Protein AF-A0A3C2AHU3-F1 (afdb_monomer)

Structure (mmCIF, N/CA/C/O backbone):
data_AF-A0A3C2AHU3-F1
#
_entry.id   AF-A0A3C2AHU3-F1
#
loop_
_atom_site.group_PDB
_atom_site.id
_atom_site.type_symbol
_atom_site.label_atom_id
_atom_site.label_alt_id
_atom_site.label_comp_id
_atom_site.label_asym_id
_atom_site.label_entity_id
_atom_site.label_seq_id
_atom_site.pdbx_PDB_ins_code
_atom_site.Cartn_x
_atom_site.Cartn_y
_atom_site.Cartn_z
_atom_site.occupancy
_atom_site.B_iso_or_equiv
_atom_site.auth_seq_id
_atom_site.auth_comp_id
_atom_site.auth_asym_id
_atom_site.auth_atom_id
_atom_site.pdbx_PDB_model_num
ATOM 1 N N . MET A 1 1 ? -1.341 46.164 -54.183 1.00 44.59 1 MET A N 1
ATOM 2 C CA . MET A 1 1 ? -0.935 44.767 -54.437 1.00 44.59 1 MET A CA 1
ATOM 3 C C . MET A 1 1 ? -0.442 44.203 -53.117 1.00 44.59 1 MET A C 1
ATOM 5 O O . MET A 1 1 ? 0.456 44.767 -52.510 1.00 44.59 1 MET A O 1
ATOM 9 N N . ILE A 1 2 ? -1.185 43.236 -52.596 1.00 44.41 2 ILE A N 1
ATOM 10 C CA . ILE A 1 2 ? -1.104 42.700 -51.235 1.00 44.41 2 ILE A CA 1
ATOM 11 C C . ILE A 1 2 ? 0.021 41.649 -51.176 1.00 44.41 2 ILE A C 1
ATOM 13 O O . ILE A 1 2 ? 0.268 41.003 -52.190 1.00 44.41 2 ILE A O 1
ATOM 17 N N . ARG A 1 3 ? 0.542 41.388 -49.960 1.00 47.00 3 ARG A N 1
ATOM 18 C CA . ARG A 1 3 ? 1.115 40.096 -49.500 1.00 47.00 3 ARG A CA 1
ATOM 19 C C . ARG A 1 3 ? 2.541 39.813 -50.007 1.00 47.00 3 ARG A C 1
ATOM 21 O O . ARG A 1 3 ? 2.764 39.652 -51.191 1.00 47.00 3 ARG A O 1
ATOM 28 N N . ASN A 1 4 ? 3.566 39.742 -49.152 1.00 46.84 4 ASN A N 1
ATOM 29 C CA . ASN A 1 4 ? 3.923 38.482 -48.480 1.00 46.84 4 ASN A CA 1
ATOM 30 C C . ASN A 1 4 ? 5.039 38.670 -47.423 1.00 46.84 4 ASN A C 1
ATOM 32 O O . ASN A 1 4 ? 6.104 38.079 -47.527 1.00 46.84 4 ASN A O 1
ATOM 36 N N . PHE A 1 5 ? 4.806 39.460 -46.371 1.00 46.28 5 PHE A N 1
ATOM 37 C CA . PHE A 1 5 ? 5.724 39.529 -45.210 1.00 46.28 5 PHE A CA 1
ATOM 38 C C . PHE A 1 5 ? 5.159 38.877 -43.937 1.00 46.28 5 PHE A C 1
ATOM 40 O O . PHE A 1 5 ? 5.648 39.094 -42.835 1.00 46.28 5 PHE A O 1
ATOM 47 N N . ARG A 1 6 ? 4.113 38.052 -44.078 1.00 44.91 6 ARG A N 1
ATOM 48 C CA . ARG A 1 6 ? 3.439 37.358 -42.963 1.00 44.91 6 ARG A CA 1
ATOM 49 C C . ARG A 1 6 ? 3.632 35.839 -42.956 1.00 44.91 6 ARG A C 1
ATOM 51 O O . ARG A 1 6 ? 2.918 35.151 -42.239 1.00 44.91 6 ARG A O 1
ATOM 58 N N . PHE A 1 7 ? 4.578 35.312 -43.733 1.00 45.88 7 PHE A N 1
ATOM 59 C CA . PHE A 1 7 ? 4.741 33.860 -43.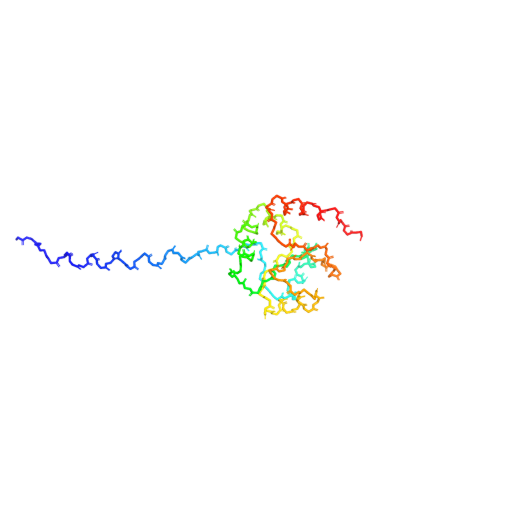895 1.00 45.88 7 PHE A CA 1
ATOM 60 C C . PHE A 1 7 ? 5.870 33.220 -43.077 1.00 45.88 7 PHE A C 1
ATOM 62 O O . PHE A 1 7 ? 5.909 32.000 -42.983 1.00 45.88 7 PHE A O 1
ATOM 69 N N . TYR A 1 8 ? 6.727 34.001 -42.409 1.00 47.06 8 TYR A N 1
ATOM 70 C CA . TYR A 1 8 ? 7.825 33.444 -41.600 1.00 47.06 8 TYR A CA 1
ATOM 71 C C . TYR A 1 8 ? 7.567 33.405 -40.086 1.00 47.06 8 TYR A C 1
ATOM 73 O O . TYR A 1 8 ? 8.365 32.836 -39.352 1.00 47.06 8 TYR A O 1
ATOM 81 N N . ALA A 1 9 ? 6.438 33.933 -39.602 1.00 47.81 9 ALA A N 1
ATOM 82 C CA . ALA A 1 9 ? 6.119 33.947 -38.167 1.00 47.81 9 ALA A CA 1
ATOM 83 C C . ALA A 1 9 ? 5.184 32.808 -37.708 1.00 47.81 9 ALA A C 1
ATOM 85 O O . ALA A 1 9 ? 4.977 32.638 -36.513 1.00 47.81 9 ALA A O 1
ATOM 86 N N . VAL A 1 10 ? 4.620 32.021 -38.632 1.00 47.06 10 VAL A N 1
ATOM 87 C CA . VAL A 1 10 ? 3.647 30.956 -38.297 1.00 47.06 10 VAL A CA 1
ATOM 88 C C . VAL A 1 10 ? 4.303 29.571 -38.217 1.00 47.06 10 VAL A C 1
ATOM 90 O O . VAL A 1 10 ? 3.783 28.680 -37.554 1.00 47.06 10 VAL A O 1
ATOM 93 N N . LEU A 1 11 ? 5.486 29.390 -38.811 1.00 43.88 11 LEU A N 1
ATOM 94 C CA . LEU A 1 11 ? 6.161 28.086 -38.868 1.00 43.88 11 LEU A CA 1
ATOM 95 C C . LEU A 1 11 ? 7.093 27.794 -37.680 1.00 43.88 11 LEU A C 1
ATOM 97 O O . LEU A 1 11 ? 7.493 26.651 -37.494 1.00 43.88 11 LEU A O 1
ATOM 101 N N . LEU A 1 12 ? 7.380 28.786 -36.829 1.00 44.00 12 LEU A N 1
ATOM 102 C CA . LEU A 1 12 ? 8.135 28.593 -35.580 1.00 44.00 12 LEU A CA 1
ATOM 103 C C . LEU A 1 12 ? 7.245 28.401 -34.341 1.00 44.00 12 LEU A C 1
ATOM 105 O O . LEU A 1 12 ? 7.749 28.035 -33.286 1.00 44.00 12 LEU A O 1
ATOM 109 N N . PHE A 1 13 ? 5.924 28.570 -34.465 1.00 43.12 13 PHE A N 1
ATOM 110 C CA . PHE A 1 13 ? 4.980 28.332 -33.364 1.00 43.12 13 PHE A CA 1
ATOM 111 C C . PHE A 1 13 ? 4.418 26.903 -33.319 1.00 43.12 13 PHE A C 1
ATOM 113 O O . PHE A 1 13 ? 3.724 26.553 -32.371 1.00 43.12 13 PHE A O 1
ATOM 120 N N . PHE A 1 14 ? 4.734 26.059 -34.307 1.00 42.03 14 PHE A N 1
ATOM 121 C CA . PHE A 1 14 ? 4.191 24.698 -34.406 1.00 42.03 14 PHE A CA 1
ATOM 122 C C . PHE A 1 14 ? 5.135 23.584 -33.926 1.00 42.03 14 PHE A C 1
ATOM 124 O O . PHE A 1 14 ? 4.733 22.425 -33.911 1.00 42.03 14 PHE A O 1
ATOM 131 N N . ILE A 1 15 ? 6.367 23.903 -33.509 1.00 47.88 15 ILE A N 1
ATOM 132 C CA . ILE A 1 15 ? 7.384 22.887 -33.156 1.00 47.88 15 ILE A CA 1
ATOM 133 C C . ILE A 1 15 ? 7.746 22.885 -31.657 1.00 47.88 15 ILE A C 1
ATOM 135 O O . ILE A 1 15 ? 8.454 21.998 -31.201 1.00 47.88 15 ILE A O 1
ATOM 139 N N . TRP A 1 16 ? 7.203 23.793 -30.839 1.00 38.53 16 TRP A N 1
ATOM 140 C CA . TRP A 1 16 ? 7.454 23.793 -29.382 1.00 38.53 16 TRP A CA 1
ATOM 141 C C . TRP A 1 16 ? 6.220 23.559 -28.503 1.00 38.53 16 TRP A C 1
ATOM 143 O O . TRP A 1 16 ? 6.314 23.615 -27.281 1.00 38.53 16 TRP A O 1
ATOM 153 N N . SER A 1 17 ? 5.073 23.217 -29.093 1.00 41.44 17 SER A N 1
ATOM 154 C CA . SER A 1 17 ? 3.882 22.805 -28.332 1.00 41.44 17 SER A CA 1
ATOM 155 C C . SER A 1 17 ? 3.695 21.287 -28.249 1.00 41.44 17 SER A C 1
ATOM 157 O O . SER A 1 17 ? 2.699 20.838 -27.693 1.00 41.44 17 SER A O 1
ATOM 159 N N . PHE A 1 18 ? 4.646 20.487 -28.746 1.00 44.16 18 PHE A N 1
ATOM 160 C CA . PHE A 1 18 ? 4.557 19.019 -28.701 1.00 44.16 18 PHE A CA 1
ATOM 161 C C . PHE A 1 18 ? 5.450 18.340 -27.653 1.00 44.16 18 PHE A C 1
ATOM 163 O O . PHE A 1 18 ? 5.406 17.122 -27.517 1.00 44.16 18 PHE A O 1
ATOM 170 N N . SER A 1 19 ? 6.190 19.102 -26.845 1.00 45.06 19 SER A N 1
ATOM 171 C CA . SER A 1 19 ? 7.028 18.540 -25.770 1.00 45.06 19 SER A CA 1
ATOM 172 C C . SER A 1 19 ? 6.353 18.548 -24.391 1.00 45.06 19 SER A C 1
ATOM 174 O O . SER A 1 19 ? 6.975 18.166 -23.406 1.00 45.06 19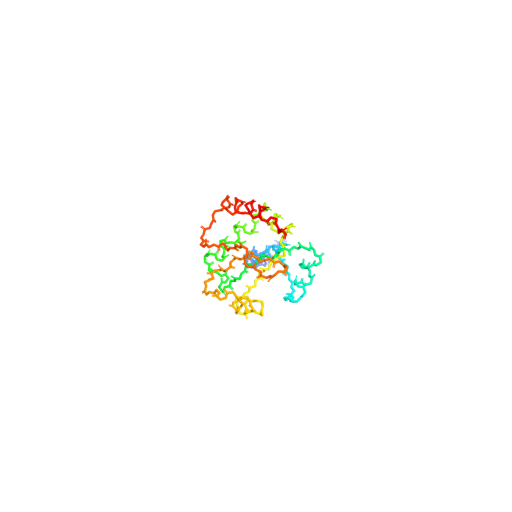 SER A O 1
ATOM 176 N N . ALA A 1 20 ? 5.091 18.982 -24.293 1.00 45.06 20 ALA A N 1
ATOM 177 C CA . ALA A 1 20 ? 4.398 19.196 -23.018 1.00 45.06 20 ALA A CA 1
ATOM 178 C C . ALA A 1 20 ? 3.047 18.462 -22.913 1.00 45.06 20 ALA A C 1
ATOM 180 O O . ALA A 1 20 ? 2.126 18.951 -22.261 1.00 45.06 20 ALA A O 1
ATOM 181 N N . HIS A 1 21 ? 2.903 17.298 -23.557 1.00 39.12 21 HIS A N 1
ATOM 182 C CA . HIS A 1 21 ? 1.691 16.474 -23.410 1.00 39.12 21 HIS A CA 1
ATOM 183 C C . HIS A 1 21 ? 1.924 15.023 -22.979 1.00 39.12 21 HIS A C 1
ATOM 185 O O . HIS A 1 21 ? 0.971 14.261 -22.864 1.00 39.12 21 HIS A O 1
ATOM 191 N N . SER A 1 22 ? 3.165 14.673 -22.637 1.00 37.78 22 SER A N 1
ATOM 192 C CA . SER A 1 22 ? 3.484 13.405 -21.966 1.00 37.78 22 SER A CA 1
ATOM 193 C C . SER A 1 22 ? 3.945 13.608 -20.525 1.00 37.78 22 SER A C 1
ATOM 195 O O . SER A 1 22 ? 4.548 12.711 -19.944 1.00 37.78 22 SER A O 1
ATOM 197 N N . PHE A 1 23 ? 3.654 14.764 -19.915 1.00 37.75 23 PHE A N 1
ATOM 198 C CA . PHE A 1 23 ? 3.686 14.844 -18.459 1.00 37.75 23 PHE A CA 1
ATOM 199 C C . PHE A 1 23 ? 2.396 14.222 -17.952 1.00 37.75 23 PHE A C 1
ATOM 201 O O . PHE A 1 23 ? 1.359 14.871 -17.827 1.00 37.75 23 PHE A O 1
ATOM 208 N N . ALA A 1 24 ? 2.493 12.904 -17.791 1.00 39.72 24 ALA A N 1
ATOM 209 C CA . ALA A 1 24 ? 1.525 12.026 -17.188 1.00 39.72 24 ALA A CA 1
ATOM 210 C C . ALA A 1 24 ? 0.776 12.761 -16.080 1.00 39.72 24 ALA A C 1
ATOM 212 O O . ALA A 1 24 ? 1.294 13.009 -14.991 1.00 39.72 24 ALA A O 1
ATOM 213 N N . GLN A 1 25 ? -0.484 13.070 -16.356 1.00 39.94 25 GLN A N 1
ATOM 214 C CA . GLN A 1 25 ? -1.472 13.281 -15.322 1.00 39.94 25 GLN A CA 1
ATOM 215 C C . GLN A 1 25 ? -1.659 11.901 -14.667 1.00 39.94 25 GLN A C 1
ATOM 217 O O . GLN A 1 25 ? -2.628 11.198 -14.940 1.00 39.94 25 GLN A O 1
ATOM 222 N N . ARG A 1 26 ? -0.660 11.466 -13.875 1.00 47.50 26 ARG A N 1
ATOM 223 C CA . ARG A 1 26 ? -0.726 10.324 -12.962 1.00 47.50 26 ARG A CA 1
ATOM 224 C C . ARG A 1 26 ? -1.875 10.666 -12.030 1.00 47.50 26 ARG A C 1
ATOM 226 O O . ARG A 1 26 ? -1.713 11.404 -11.062 1.00 47.50 26 ARG A O 1
ATOM 233 N N . SER A 1 27 ? -3.074 10.235 -12.411 1.00 49.62 27 SER A N 1
ATOM 234 C CA . SER A 1 27 ? -4.280 10.348 -11.609 1.00 49.62 27 SER A CA 1
ATOM 235 C C . SER A 1 27 ? -3.938 9.761 -10.252 1.00 49.62 27 SER A C 1
ATOM 237 O O . SER A 1 27 ? -3.799 8.545 -10.132 1.00 49.62 27 SER A O 1
ATOM 239 N N . LYS A 1 28 ? -3.746 10.627 -9.251 1.00 59.09 28 LYS A N 1
ATOM 240 C CA . LYS A 1 28 ? -3.410 10.213 -7.894 1.00 59.09 28 LYS A CA 1
ATOM 241 C C . LYS A 1 28 ? -4.443 9.171 -7.475 1.00 59.09 28 LYS A C 1
ATOM 243 O O . LYS A 1 28 ? -5.638 9.476 -7.414 1.00 59.09 28 LYS A O 1
ATOM 248 N N . ASN A 1 29 ? -4.003 7.928 -7.300 1.00 71.38 29 ASN A N 1
ATOM 249 C CA . ASN A 1 29 ? -4.898 6.824 -7.000 1.00 71.38 29 ASN A CA 1
ATOM 250 C C . ASN A 1 29 ? -5.571 7.118 -5.653 1.00 71.38 29 ASN A C 1
ATOM 252 O O . ASN A 1 29 ? -4.923 7.088 -4.611 1.00 71.38 29 ASN A O 1
ATOM 256 N N . ARG A 1 30 ? -6.872 7.442 -5.682 1.00 81.00 30 ARG A N 1
ATOM 257 C CA . ARG A 1 30 ? -7.647 7.881 -4.503 1.00 81.00 30 ARG A CA 1
ATOM 258 C C . ARG A 1 30 ? -7.822 6.789 -3.444 1.00 81.00 30 ARG A C 1
ATOM 260 O O . ARG A 1 30 ? -8.448 7.042 -2.413 1.00 81.00 30 ARG A O 1
ATOM 267 N N . MET A 1 31 ? -7.349 5.580 -3.728 1.00 91.38 31 MET A N 1
ATOM 268 C CA . MET A 1 31 ? -7.238 4.495 -2.767 1.00 91.38 31 MET A CA 1
ATOM 269 C C . MET A 1 31 ? -6.230 4.836 -1.667 1.00 91.38 31 MET A C 1
ATOM 271 O O . MET A 1 31 ? -6.543 4.654 -0.492 1.00 91.38 31 MET A O 1
ATOM 275 N N . PHE A 1 32 ? -5.060 5.369 -2.035 1.00 92.69 32 PHE A N 1
ATOM 276 C CA . PHE A 1 32 ? -3.999 5.685 -1.085 1.00 92.69 32 PHE A CA 1
ATOM 277 C C . PHE A 1 32 ? -4.309 6.950 -0.289 1.00 92.69 32 PHE A C 1
ATOM 279 O O . PHE A 1 32 ? -4.817 7.943 -0.821 1.00 92.69 32 PHE A O 1
ATOM 286 N N . ARG A 1 33 ? -4.016 6.895 1.008 1.00 92.25 33 ARG A N 1
ATOM 287 C CA . ARG A 1 33 ? -4.197 7.994 1.951 1.00 92.25 33 ARG A CA 1
ATOM 288 C C . ARG A 1 33 ? -2.858 8.654 2.235 1.00 92.25 33 ARG A C 1
ATOM 290 O O . ARG A 1 33 ? -1.877 7.973 2.510 1.00 92.25 33 ARG A O 1
ATOM 297 N N . ASP A 1 34 ? -2.859 9.979 2.184 1.00 88.88 34 ASP A N 1
ATOM 298 C CA . ASP A 1 34 ? -1.743 10.800 2.636 1.00 88.88 34 ASP A CA 1
ATOM 299 C C . ASP A 1 34 ? -1.928 11.138 4.124 1.00 88.88 34 ASP A C 1
ATOM 301 O O . ASP A 1 34 ? -3.062 11.297 4.585 1.00 88.88 34 ASP A O 1
ATOM 305 N N . GLY A 1 35 ? -0.826 11.285 4.856 1.00 88.69 35 GLY A N 1
ATOM 306 C CA . GLY A 1 35 ? -0.821 11.670 6.267 1.00 88.69 35 GLY A CA 1
ATOM 307 C C . GLY A 1 35 ? 0.372 11.083 7.012 1.00 88.69 35 GLY A C 1
ATOM 308 O O . GLY A 1 35 ? 1.145 10.300 6.460 1.00 88.69 35 GLY A O 1
ATOM 309 N N . THR A 1 36 ? 0.517 11.460 8.276 1.00 90.12 36 THR A N 1
ATOM 310 C CA . THR A 1 36 ? 1.478 10.831 9.193 1.00 90.12 36 THR A CA 1
ATOM 311 C C . THR A 1 36 ? 0.982 9.454 9.637 1.00 90.12 36 THR A C 1
ATOM 313 O O . THR A 1 36 ? -0.222 9.184 9.642 1.00 90.12 36 THR A O 1
ATOM 316 N N . LEU A 1 37 ? 1.888 8.581 10.090 1.00 87.19 37 LEU A N 1
ATOM 317 C CA . LEU A 1 37 ? 1.502 7.264 10.613 1.00 87.19 37 LEU A CA 1
ATOM 318 C C . LEU A 1 37 ? 0.509 7.378 11.783 1.00 87.19 37 LEU A C 1
ATOM 320 O O . LEU A 1 37 ? -0.411 6.573 11.904 1.00 87.19 37 LEU A O 1
ATOM 324 N N . LYS A 1 38 ? 0.654 8.416 12.615 1.00 89.12 38 LYS A N 1
ATOM 325 C CA . LYS A 1 38 ? -0.261 8.698 13.725 1.00 89.12 38 LYS A CA 1
ATOM 326 C C . LYS A 1 38 ? -1.679 9.010 13.237 1.00 89.12 38 LYS A C 1
ATOM 328 O O . LYS A 1 38 ? -2.626 8.397 13.719 1.00 89.12 38 LYS A O 1
ATOM 333 N N . GLU A 1 39 ? -1.825 9.919 12.276 1.00 92.81 39 GLU A N 1
ATOM 334 C CA . GLU A 1 39 ? -3.134 10.282 11.711 1.00 92.81 39 GLU A CA 1
ATOM 335 C C . GLU A 1 39 ? -3.800 9.086 11.026 1.00 92.81 39 GLU A C 1
ATOM 337 O O . GLU A 1 39 ? -5.004 8.869 11.165 1.00 92.81 39 GLU A O 1
ATOM 342 N N . LEU A 1 40 ? -3.012 8.278 10.314 1.00 92.19 40 LEU A N 1
ATOM 343 C CA . LEU A 1 40 ? -3.494 7.073 9.648 1.00 92.19 40 LEU A CA 1
ATOM 344 C C . LEU A 1 40 ? -3.941 6.005 10.662 1.00 92.19 40 LEU A C 1
ATOM 346 O O . LEU A 1 40 ? -4.980 5.380 10.454 1.00 92.19 40 LEU A O 1
ATOM 350 N N . ASN A 1 41 ? -3.234 5.854 11.786 1.00 89.56 41 ASN A N 1
ATOM 351 C CA . ASN A 1 41 ? -3.636 4.997 12.910 1.00 89.56 41 ASN A CA 1
ATOM 352 C C . ASN A 1 41 ? -4.935 5.460 13.570 1.00 89.56 41 ASN A C 1
ATOM 354 O O . ASN A 1 41 ? -5.844 4.656 13.771 1.00 89.56 41 ASN A O 1
ATOM 358 N N . GLU A 1 42 ? -5.068 6.752 13.861 1.00 91.88 42 GLU A N 1
ATOM 359 C CA . GLU A 1 42 ? -6.313 7.312 14.398 1.00 91.88 42 GLU A CA 1
ATOM 360 C C . GLU A 1 42 ? -7.487 7.096 13.428 1.00 91.88 42 GLU A C 1
ATOM 362 O O . GLU A 1 42 ? -8.600 6.761 13.845 1.00 91.88 42 GLU A O 1
ATOM 367 N N . LEU A 1 43 ? -7.234 7.225 12.122 1.00 91.75 43 LEU A N 1
ATOM 368 C CA . LEU A 1 43 ? -8.223 6.977 11.080 1.00 91.75 43 LEU A CA 1
ATOM 369 C C . LEU A 1 43 ? -8.645 5.503 11.008 1.00 91.75 43 LEU A C 1
ATOM 371 O O . LEU A 1 43 ? -9.840 5.230 10.883 1.00 91.75 43 LEU A O 1
ATOM 375 N N . ALA A 1 44 ? -7.687 4.578 11.087 1.00 90.12 44 ALA A N 1
ATOM 376 C CA . ALA A 1 44 ? -7.929 3.138 11.091 1.00 90.12 44 ALA A CA 1
ATOM 377 C C . ALA A 1 44 ? -8.776 2.715 12.292 1.00 90.12 44 ALA A C 1
ATOM 379 O O . ALA A 1 44 ? -9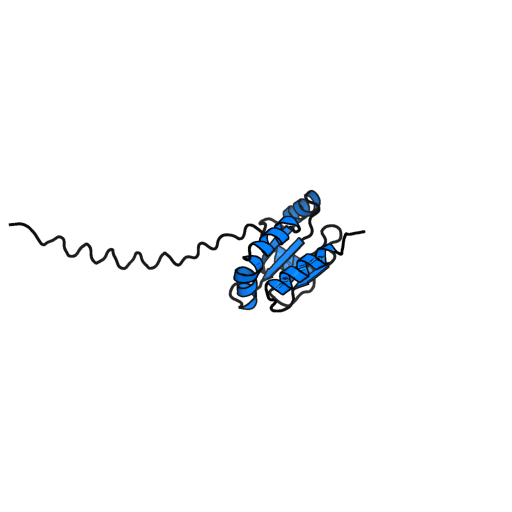.778 2.028 12.114 1.00 90.12 44 ALA A O 1
ATOM 380 N N . ILE A 1 45 ? -8.450 3.215 13.488 1.00 89.69 45 ILE A N 1
ATOM 381 C CA . ILE A 1 45 ? -9.227 2.973 14.712 1.00 89.69 45 ILE A CA 1
ATOM 382 C C . ILE A 1 45 ? -10.648 3.522 14.559 1.00 89.69 45 ILE A C 1
ATOM 384 O O . ILE A 1 45 ? -11.618 2.824 14.840 1.00 89.69 45 ILE A O 1
ATOM 388 N N . LYS A 1 46 ? -10.792 4.761 14.074 1.00 92.50 46 LYS A N 1
ATOM 389 C CA . LYS A 1 46 ? -12.102 5.405 13.912 1.00 92.50 46 LYS A CA 1
ATOM 390 C C . LYS A 1 46 ? -13.000 4.693 12.897 1.00 92.50 46 LYS A C 1
ATOM 392 O O . LYS A 1 46 ? -14.217 4.717 13.050 1.00 92.50 46 LYS A O 1
ATOM 397 N N . GLN A 1 47 ? -12.419 4.140 11.835 1.00 91.31 47 GLN A N 1
ATOM 398 C CA . GLN A 1 47 ? -13.161 3.433 10.786 1.00 91.31 47 GLN A CA 1
ATOM 399 C C . GLN A 1 47 ? -13.232 1.919 11.011 1.00 91.31 47 GLN A C 1
ATOM 401 O O . GLN A 1 47 ? -13.881 1.242 10.221 1.00 91.31 47 GLN A O 1
ATOM 406 N N . GLU A 1 48 ? -12.563 1.404 12.045 1.00 90.25 48 GLU A N 1
ATOM 407 C CA . GLU A 1 48 ? -12.363 -0.026 12.297 1.00 90.25 48 GLU A CA 1
ATOM 408 C C . GLU A 1 48 ? -11.809 -0.780 11.074 1.00 90.25 48 GLU A C 1
ATOM 410 O O . GLU A 1 48 ? -12.212 -1.906 10.779 1.00 90.25 48 GLU A O 1
ATOM 415 N N . LYS A 1 49 ? -10.879 -0.145 10.349 1.00 90.38 49 LYS A N 1
ATOM 416 C CA . LYS A 1 49 ? -10.285 -0.675 9.115 1.00 90.38 49 LYS A CA 1
ATOM 417 C C . LYS A 1 49 ? -8.849 -1.104 9.323 1.00 90.38 49 LYS A C 1
ATOM 419 O O . LYS A 1 49 ? -8.067 -0.357 9.898 1.00 90.38 49 LYS A O 1
ATOM 424 N N . ASP A 1 50 ? -8.508 -2.261 8.771 1.00 90.88 50 ASP A N 1
ATOM 425 C CA . ASP A 1 50 ? -7.135 -2.755 8.708 1.00 90.88 50 ASP A CA 1
ATOM 426 C C . ASP A 1 50 ? -6.282 -1.906 7.755 1.00 90.88 50 ASP A C 1
ATOM 428 O O . ASP A 1 50 ? -6.787 -1.080 6.993 1.00 90.88 50 ASP A O 1
ATOM 432 N N . PHE A 1 51 ? -4.973 -2.105 7.780 1.00 91.94 51 PHE A N 1
ATOM 433 C CA . PHE A 1 51 ? -4.040 -1.427 6.893 1.00 91.94 51 PHE A CA 1
ATOM 434 C C . PHE A 1 51 ? -3.684 -2.275 5.688 1.00 91.94 51 PHE A C 1
ATOM 436 O O . PHE A 1 51 ? -3.575 -3.496 5.776 1.00 91.94 51 PHE A O 1
ATOM 443 N N . PHE A 1 52 ? -3.411 -1.584 4.588 1.00 93.56 52 PHE A N 1
ATOM 444 C CA . PHE A 1 52 ? -2.608 -2.110 3.500 1.00 93.56 52 PHE A CA 1
ATOM 445 C C . PHE A 1 52 ? -1.432 -1.168 3.269 1.00 93.56 52 PHE A C 1
ATOM 447 O O . PHE A 1 52 ? -1.636 0.014 2.987 1.00 93.56 52 PHE A O 1
ATOM 454 N N . PHE A 1 53 ? -0.216 -1.686 3.365 1.00 92.88 53 PHE A N 1
ATOM 455 C CA . PHE A 1 53 ? 1.006 -0.951 3.073 1.00 92.88 53 PHE A CA 1
ATOM 456 C C . PHE A 1 53 ? 1.571 -1.398 1.732 1.00 92.88 53 PHE A C 1
ATOM 458 O O . PHE A 1 53 ? 1.741 -2.590 1.505 1.00 92.88 53 PHE A O 1
ATOM 465 N N . PHE A 1 54 ? 1.890 -0.432 0.875 1.00 94.44 54 PHE A N 1
ATOM 466 C CA . PHE A 1 54 ? 2.668 -0.604 -0.347 1.00 94.44 54 PHE A CA 1
ATOM 467 C C . PHE A 1 54 ? 3.946 0.229 -0.230 1.00 94.44 54 PHE A C 1
ATOM 469 O O . PHE A 1 54 ? 3.947 1.433 -0.518 1.00 94.44 54 PHE A O 1
ATOM 476 N N . ILE A 1 55 ? 5.012 -0.407 0.250 1.00 94.19 55 ILE A N 1
ATOM 477 C CA . ILE A 1 55 ? 6.315 0.221 0.460 1.00 94.19 55 ILE A CA 1
ATOM 478 C C . ILE A 1 55 ? 7.233 -0.128 -0.702 1.00 94.19 55 ILE A C 1
ATOM 480 O O . ILE A 1 55 ? 7.378 -1.293 -1.057 1.00 94.19 55 ILE A O 1
ATOM 484 N N . TRP A 1 56 ? 7.869 0.874 -1.289 1.00 94.31 56 TRP A N 1
ATOM 485 C CA . TRP A 1 56 ? 8.739 0.710 -2.452 1.00 94.31 56 TRP A CA 1
ATOM 486 C C . TRP A 1 56 ? 10.059 1.445 -2.235 1.00 94.31 56 TRP A C 1
ATOM 488 O O . TRP A 1 56 ? 10.104 2.453 -1.535 1.00 94.31 56 TRP A O 1
ATOM 498 N N . GLU A 1 57 ? 11.145 0.937 -2.809 1.00 92.75 57 GLU A N 1
ATOM 499 C CA . GLU A 1 57 ? 12.464 1.578 -2.736 1.00 92.75 57 GLU A CA 1
ATOM 500 C C . GLU A 1 57 ? 12.731 2.410 -3.993 1.00 92.75 57 GLU A C 1
ATOM 502 O O . GLU A 1 57 ? 12.944 3.623 -3.907 1.00 92.75 57 GLU A O 1
ATOM 507 N N . ASP A 1 58 ? 12.619 1.754 -5.148 1.00 92.38 58 ASP A N 1
ATOM 508 C CA . ASP A 1 58 ? 12.730 2.348 -6.474 1.00 92.38 58 ASP A CA 1
ATOM 509 C C . ASP A 1 58 ? 11.343 2.443 -7.130 1.00 92.38 58 ASP A C 1
ATOM 511 O O . ASP A 1 58 ? 10.603 1.459 -7.226 1.00 92.38 58 ASP A O 1
ATOM 515 N N . GLU A 1 59 ? 10.979 3.655 -7.549 1.00 90.38 59 GLU A N 1
ATOM 516 C CA . GLU A 1 59 ? 9.696 3.962 -8.183 1.00 90.38 59 GLU A CA 1
ATOM 517 C C . GLU A 1 59 ? 9.605 3.423 -9.624 1.00 90.38 59 GLU A C 1
ATOM 519 O O . GLU A 1 59 ? 8.494 3.207 -10.135 1.00 90.38 59 GLU A O 1
ATOM 524 N N . ASP A 1 60 ? 10.763 3.210 -10.253 1.00 92.56 60 ASP A N 1
ATOM 525 C CA . ASP A 1 60 ? 10.912 2.742 -11.629 1.00 92.56 60 ASP A CA 1
ATOM 526 C C . ASP A 1 60 ? 11.236 1.240 -11.710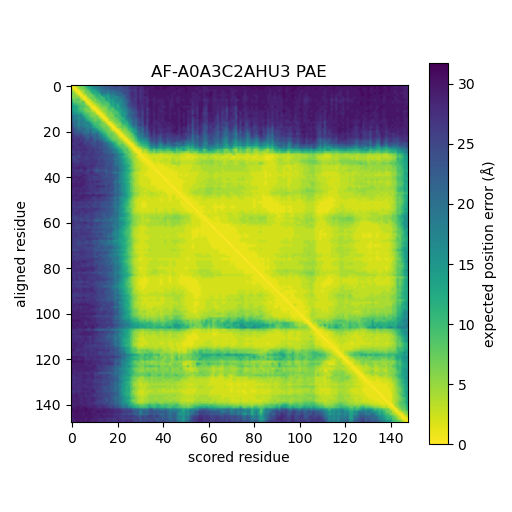 1.00 92.56 60 ASP A C 1
ATOM 528 O O . ASP A 1 60 ? 11.288 0.682 -12.811 1.00 92.56 60 ASP A O 1
ATOM 532 N N . ASP A 1 61 ? 11.384 0.560 -10.564 1.00 93.50 61 ASP A N 1
ATOM 533 C CA . ASP A 1 61 ? 11.505 -0.897 -10.518 1.00 93.50 61 ASP A CA 1
ATOM 534 C C . ASP A 1 61 ? 10.313 -1.566 -11.222 1.00 93.50 61 ASP A C 1
ATOM 536 O O . ASP A 1 61 ? 9.150 -1.184 -11.054 1.00 93.50 61 ASP A O 1
ATOM 540 N N . ALA A 1 62 ? 10.601 -2.603 -12.010 1.00 93.12 62 ALA A N 1
ATOM 541 C CA . ALA A 1 62 ? 9.610 -3.250 -12.860 1.00 93.12 62 ALA A CA 1
ATOM 542 C C . ALA A 1 62 ? 8.429 -3.819 -12.061 1.00 93.12 62 ALA A C 1
ATOM 544 O O . ALA A 1 62 ? 7.289 -3.777 -12.537 1.00 93.12 62 ALA A O 1
ATOM 545 N N . LEU A 1 63 ? 8.679 -4.342 -10.857 1.00 92.81 63 LEU A N 1
ATOM 546 C CA . LEU A 1 63 ? 7.634 -4.891 -10.003 1.00 92.81 63 LEU A CA 1
ATOM 547 C C . LEU A 1 63 ? 6.838 -3.766 -9.328 1.00 92.81 63 LEU A C 1
ATOM 549 O O . LEU A 1 63 ? 5.606 -3.825 -9.324 1.00 92.81 63 LEU A O 1
ATOM 553 N N . THR A 1 64 ? 7.504 -2.709 -8.849 1.00 93.50 64 THR A N 1
ATOM 554 C CA . THR A 1 64 ? 6.845 -1.499 -8.317 1.00 93.50 64 THR A CA 1
ATOM 555 C C . THR A 1 64 ? 5.902 -0.877 -9.347 1.00 93.50 64 THR A C 1
ATOM 557 O O . THR A 1 64 ? 4.725 -0.638 -9.055 1.00 93.50 64 THR A O 1
ATOM 560 N N . VAL A 1 65 ? 6.392 -0.653 -10.570 1.00 93.69 65 VAL A N 1
ATOM 561 C CA . VAL A 1 65 ? 5.620 -0.098 -11.690 1.00 93.69 65 VAL A CA 1
ATOM 562 C C . VAL A 1 65 ? 4.433 -0.999 -12.016 1.00 93.69 65 VAL A C 1
ATOM 564 O O . VAL A 1 65 ? 3.307 -0.514 -12.134 1.00 93.69 65 VAL A O 1
ATOM 567 N N . TYR A 1 66 ? 4.651 -2.314 -12.110 1.00 93.94 66 TYR A N 1
ATOM 568 C CA . TYR A 1 66 ? 3.587 -3.273 -12.397 1.00 93.94 66 TYR A CA 1
ATOM 569 C C . TYR A 1 66 ? 2.462 -3.214 -11.355 1.00 93.94 66 TYR A C 1
ATOM 571 O O . TYR A 1 66 ? 1.291 -3.060 -11.716 1.00 93.94 66 TYR A O 1
ATOM 579 N N . TYR A 1 67 ? 2.793 -3.260 -10.063 1.00 93.38 67 TYR A N 1
ATOM 580 C CA . TYR A 1 67 ? 1.776 -3.186 -9.016 1.00 93.38 67 TYR A CA 1
ATOM 581 C C . TYR A 1 67 ? 1.059 -1.840 -9.001 1.00 93.38 67 TYR A C 1
ATOM 583 O O . TYR A 1 67 ? -0.170 -1.809 -8.940 1.00 93.38 67 TYR A O 1
ATOM 591 N N . ARG A 1 68 ? 1.789 -0.726 -9.103 1.00 92.56 68 ARG A N 1
ATOM 592 C CA . ARG A 1 68 ? 1.201 0.619 -9.088 1.00 92.56 68 ARG A CA 1
ATOM 593 C C . ARG A 1 68 ? 0.261 0.848 -10.273 1.00 92.56 68 ARG A C 1
ATOM 595 O O . ARG A 1 68 ? -0.870 1.298 -10.079 1.00 92.56 68 ARG A O 1
ATOM 602 N N . ASP A 1 69 ? 0.729 0.533 -11.478 1.00 92.44 69 ASP A N 1
ATOM 603 C CA . ASP A 1 69 ? 0.097 0.970 -12.723 1.00 92.44 69 ASP A CA 1
ATOM 604 C C . ASP A 1 69 ? -0.846 -0.085 -13.317 1.00 92.44 69 ASP A C 1
ATOM 606 O O . ASP A 1 69 ? -1.715 0.277 -14.111 1.00 92.44 69 ASP A O 1
ATOM 610 N N . THR A 1 70 ? -0.747 -1.355 -12.899 1.00 91.75 70 THR A N 1
ATOM 611 C CA . THR A 1 70 ? -1.623 -2.450 -13.370 1.00 91.75 70 THR A CA 1
ATOM 612 C C . THR A 1 70 ? -2.556 -2.966 -12.275 1.00 91.75 70 THR A C 1
ATOM 614 O O . THR A 1 70 ? -3.774 -2.964 -12.449 1.00 91.75 70 THR A O 1
ATOM 617 N N . ILE A 1 71 ? -2.008 -3.409 -11.139 1.00 94.50 71 ILE A N 1
ATOM 618 C CA . ILE A 1 71 ? -2.798 -4.076 -10.091 1.00 94.50 71 ILE A CA 1
ATOM 619 C C . ILE A 1 71 ? -3.615 -3.064 -9.288 1.00 94.50 71 ILE A C 1
ATOM 621 O O . ILE A 1 71 ? -4.834 -3.164 -9.191 1.00 94.50 71 ILE A O 1
ATOM 625 N N . LEU A 1 72 ? -2.956 -2.060 -8.722 1.00 92.94 72 LEU A N 1
ATOM 626 C CA . LEU A 1 72 ? -3.566 -1.114 -7.789 1.00 92.94 72 LEU A CA 1
ATOM 627 C C . LEU A 1 72 ? -4.371 -0.027 -8.516 1.00 92.94 72 LEU A C 1
ATOM 629 O O . LEU A 1 72 ? -5.248 0.598 -7.916 1.00 92.94 72 LEU A O 1
ATOM 633 N N . SER A 1 73 ? -4.099 0.188 -9.806 1.00 91.50 73 SER A N 1
ATOM 634 C CA . SER A 1 73 ? -4.902 1.032 -10.698 1.00 91.50 73 SER A CA 1
ATOM 635 C C . SER A 1 73 ? -6.190 0.339 -11.167 1.00 91.50 73 SER A C 1
ATOM 637 O O . SER A 1 73 ? -7.125 1.017 -11.606 1.00 91.50 73 SER A O 1
ATOM 639 N N . ASN A 1 74 ? -6.271 -0.995 -11.056 1.00 94.38 74 ASN A N 1
ATOM 640 C CA . ASN A 1 74 ? -7.467 -1.744 -11.408 1.00 94.38 74 ASN A CA 1
ATOM 641 C C . ASN A 1 74 ? -8.639 -1.291 -10.530 1.00 94.38 74 ASN A C 1
ATOM 643 O O . ASN A 1 74 ? -8.574 -1.310 -9.301 1.00 94.38 74 ASN A O 1
ATOM 647 N N . ARG A 1 75 ? -9.746 -0.901 -11.166 1.00 92.12 75 ARG A N 1
ATOM 648 C CA . ARG A 1 75 ? -10.900 -0.308 -10.478 1.00 92.12 75 ARG A CA 1
ATOM 649 C C . ARG A 1 75 ? -11.537 -1.241 -9.446 1.00 92.12 75 ARG A C 1
ATOM 651 O O . ARG A 1 75 ? -11.974 -0.760 -8.404 1.00 92.12 75 ARG A O 1
ATOM 658 N N . GLN A 1 76 ? -11.631 -2.537 -9.735 1.00 91.81 76 GLN A N 1
ATOM 659 C CA . GLN A 1 76 ? -12.262 -3.501 -8.833 1.00 91.81 76 GLN A CA 1
ATOM 660 C C . GLN A 1 76 ? -11.411 -3.694 -7.578 1.00 91.81 76 GLN A C 1
ATOM 662 O O . GLN A 1 76 ? -11.926 -3.543 -6.471 1.00 91.81 76 GLN A O 1
ATOM 667 N N . ILE A 1 77 ? -10.107 -3.919 -7.765 1.00 92.31 77 ILE A N 1
ATOM 668 C CA . ILE A 1 77 ? -9.132 -4.021 -6.675 1.00 92.31 77 ILE A CA 1
ATOM 669 C C . ILE A 1 77 ? -9.133 -2.724 -5.863 1.00 92.31 77 ILE A C 1
ATOM 671 O O . ILE A 1 77 ? -9.374 -2.750 -4.663 1.00 92.31 77 ILE A O 1
ATOM 675 N N . SER A 1 78 ? -8.964 -1.572 -6.515 1.00 91.81 78 SER A N 1
ATOM 676 C CA . SER A 1 78 ? -8.909 -0.257 -5.864 1.00 91.81 78 SER A CA 1
ATOM 677 C C . SER A 1 78 ? -10.134 0.030 -4.987 1.00 91.81 78 SER A C 1
ATOM 679 O O . SER A 1 78 ? -10.001 0.518 -3.862 1.00 91.81 78 SER A O 1
ATOM 681 N N . ASN A 1 79 ? -11.332 -0.315 -5.470 1.00 90.31 79 ASN A N 1
ATOM 682 C CA . ASN A 1 79 ? -12.566 -0.153 -4.706 1.00 90.31 79 ASN A CA 1
ATOM 683 C C . ASN A 1 79 ? -12.615 -1.092 -3.494 1.00 90.31 79 ASN A C 1
ATOM 685 O O . ASN A 1 79 ? -12.810 -0.612 -2.379 1.00 90.31 79 ASN A O 1
ATOM 689 N N . GLN A 1 80 ? -12.376 -2.396 -3.686 1.00 90.38 80 GLN A N 1
ATOM 690 C CA . GLN A 1 80 ? -12.364 -3.361 -2.580 1.00 90.38 80 GLN A CA 1
ATOM 691 C C . GLN A 1 80 ? -11.336 -2.980 -1.509 1.00 90.38 80 GLN A C 1
ATOM 693 O O . GLN A 1 80 ? -11.620 -3.030 -0.311 1.00 90.38 80 GLN A O 1
ATOM 698 N N . MET A 1 81 ? -10.157 -2.542 -1.948 1.00 91.75 81 MET A N 1
ATOM 699 C CA . MET A 1 81 ? -9.071 -2.115 -1.080 1.00 91.75 81 MET A CA 1
ATOM 700 C C . MET A 1 81 ? -9.455 -0.886 -0.259 1.00 91.75 81 MET A C 1
ATOM 702 O O . MET A 1 81 ? -9.331 -0.892 0.960 1.00 91.75 81 MET A O 1
ATOM 706 N N . LYS A 1 82 ? -9.995 0.156 -0.898 1.00 90.12 82 LYS A N 1
ATOM 707 C CA . LYS A 1 82 ? -10.419 1.391 -0.220 1.00 90.12 82 LYS A CA 1
ATOM 708 C C . LYS A 1 82 ? -11.571 1.168 0.766 1.00 90.12 82 LYS A C 1
ATOM 710 O O . LYS A 1 82 ? -11.655 1.838 1.806 1.00 90.12 82 LYS A O 1
ATOM 715 N N . ASP A 1 83 ? -12.484 0.265 0.433 1.00 87.56 83 ASP A N 1
ATOM 716 C CA . ASP A 1 83 ? -13.651 -0.011 1.265 1.00 87.56 83 ASP A CA 1
ATOM 717 C C . ASP A 1 83 ? -13.267 -0.752 2.546 1.00 87.56 83 ASP A C 1
ATOM 719 O O . ASP A 1 83 ? -13.883 -0.510 3.583 1.00 87.56 83 ASP A O 1
ATOM 723 N N . ARG A 1 84 ? -12.199 -1.553 2.513 1.00 85.56 84 ARG A N 1
ATOM 724 C CA . ARG A 1 84 ? -11.790 -2.418 3.629 1.00 85.56 84 ARG A CA 1
ATOM 725 C C . ARG A 1 84 ? -10.567 -1.930 4.392 1.00 85.56 84 ARG A C 1
ATOM 727 O O . ARG A 1 84 ? -10.498 -2.132 5.600 1.00 85.56 84 ARG A O 1
ATOM 734 N N . PHE A 1 85 ? -9.639 -1.269 3.710 1.00 92.12 85 PHE A N 1
ATOM 735 C CA . PHE A 1 85 ? -8.331 -0.944 4.255 1.00 92.12 85 PHE A CA 1
ATOM 736 C C . PHE A 1 85 ? -8.037 0.554 4.225 1.00 92.12 85 PHE A C 1
ATOM 738 O O . PHE A 1 85 ? -8.433 1.292 3.315 1.00 92.12 85 PHE A O 1
ATOM 745 N N . ILE A 1 86 ? -7.257 1.002 5.202 1.00 94.25 86 ILE A N 1
ATOM 746 C CA . ILE A 1 86 ? -6.477 2.227 5.091 1.00 94.25 86 ILE A CA 1
ATOM 747 C C . ILE A 1 86 ? -5.243 1.895 4.250 1.00 94.25 86 ILE A C 1
ATOM 749 O O . ILE A 1 86 ? -4.286 1.291 4.726 1.00 94.25 86 ILE A O 1
ATOM 753 N N . CYS A 1 87 ? -5.300 2.245 2.966 1.00 94.38 87 CYS A N 1
ATOM 754 C CA . CYS A 1 87 ? -4.211 1.986 2.030 1.00 94.38 87 CYS A CA 1
ATOM 755 C C . CYS A 1 87 ? -3.161 3.093 2.120 1.00 94.38 87 CYS A C 1
ATOM 757 O O . CYS A 1 87 ? -3.481 4.272 1.953 1.00 94.38 87 CYS A O 1
ATOM 759 N N . VAL A 1 88 ? -1.906 2.711 2.316 1.00 94.38 88 VAL A N 1
ATOM 760 C CA . VAL A 1 88 ? -0.764 3.608 2.479 1.00 94.38 88 VAL A CA 1
ATOM 761 C C . VAL A 1 88 ? 0.292 3.227 1.453 1.00 94.38 88 VAL A C 1
ATOM 763 O O . VAL A 1 88 ? 0.665 2.062 1.352 1.00 94.38 88 VAL A O 1
ATOM 766 N N . SER A 1 89 ? 0.770 4.203 0.685 1.00 94.31 89 SER A N 1
ATOM 767 C CA . SER A 1 89 ? 1.941 4.030 -0.173 1.00 94.31 89 SER A CA 1
ATOM 768 C C . SER A 1 89 ? 3.028 4.975 0.292 1.00 94.31 89 SER A C 1
ATOM 770 O O . SER A 1 89 ? 2.759 6.158 0.505 1.00 94.31 89 SER A O 1
ATOM 772 N N . ALA A 1 90 ? 4.236 4.456 0.471 1.00 93.38 90 ALA A N 1
ATOM 773 C CA . ALA A 1 90 ? 5.354 5.256 0.935 1.00 93.38 90 ALA A CA 1
ATOM 774 C C . ALA A 1 90 ? 6.680 4.697 0.419 1.00 93.38 90 ALA A C 1
ATOM 776 O O . ALA A 1 90 ? 6.828 3.491 0.236 1.00 93.38 90 ALA A O 1
ATOM 777 N N . GLN A 1 91 ? 7.654 5.579 0.216 1.00 94.12 91 GLN A N 1
ATOM 778 C CA . GLN A 1 91 ? 9.012 5.159 -0.106 1.00 94.12 91 GLN A CA 1
ATOM 779 C C . GLN A 1 91 ? 9.686 4.549 1.133 1.00 94.12 91 GLN A C 1
ATOM 781 O O . GLN A 1 91 ? 9.434 5.004 2.253 1.00 94.12 91 GLN A O 1
ATOM 786 N N . SER A 1 92 ? 10.571 3.570 0.950 1.00 92.50 92 SER A N 1
ATOM 787 C CA . SER A 1 92 ? 11.309 2.881 2.020 1.00 92.50 92 SER A CA 1
ATOM 788 C C . SER A 1 92 ? 12.090 3.840 2.929 1.00 92.50 92 SER A C 1
ATOM 790 O O . SER A 1 92 ? 12.191 3.610 4.130 1.00 92.50 92 SER A O 1
ATOM 792 N N . THR A 1 93 ? 12.571 4.958 2.381 1.00 92.69 93 THR A N 1
ATOM 793 C CA . THR A 1 93 ? 13.333 6.001 3.088 1.00 92.69 93 THR A CA 1
ATOM 794 C C . THR A 1 93 ? 12.468 7.032 3.821 1.00 92.69 93 THR A C 1
ATOM 796 O O . THR A 1 93 ? 12.995 7.859 4.565 1.00 92.69 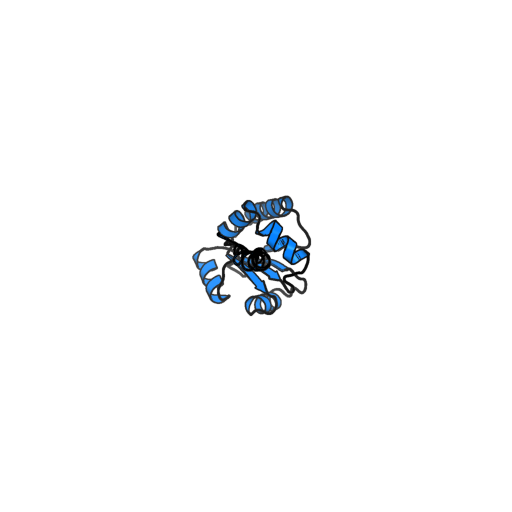93 THR A O 1
ATOM 799 N N . SER A 1 94 ? 11.146 7.010 3.632 1.00 92.00 94 SER A N 1
ATOM 800 C CA . SER A 1 94 ? 10.220 7.895 4.350 1.00 92.00 94 SER A CA 1
ATOM 801 C C . SER A 1 94 ? 10.036 7.461 5.810 1.00 92.00 94 SER A C 1
ATOM 803 O O . SER A 1 94 ? 10.313 6.318 6.157 1.00 92.00 94 SER A O 1
ATOM 805 N N . GLU A 1 95 ? 9.497 8.332 6.670 1.00 90.88 95 GLU A N 1
ATOM 806 C CA . GLU A 1 95 ? 9.193 7.985 8.072 1.00 90.88 95 GLU A CA 1
ATOM 807 C C . GLU A 1 95 ? 8.333 6.712 8.186 1.00 90.88 95 GLU A C 1
ATOM 809 O O . GLU A 1 95 ? 8.632 5.824 8.985 1.00 90.88 95 GLU A O 1
ATOM 814 N N . ILE A 1 96 ? 7.301 6.593 7.342 1.00 91.12 96 ILE A N 1
ATOM 815 C CA . ILE A 1 96 ? 6.430 5.413 7.288 1.00 91.12 96 ILE A CA 1
ATOM 816 C C . ILE A 1 96 ? 7.218 4.189 6.812 1.00 91.12 96 ILE A C 1
ATOM 818 O O . ILE A 1 96 ? 7.123 3.138 7.437 1.00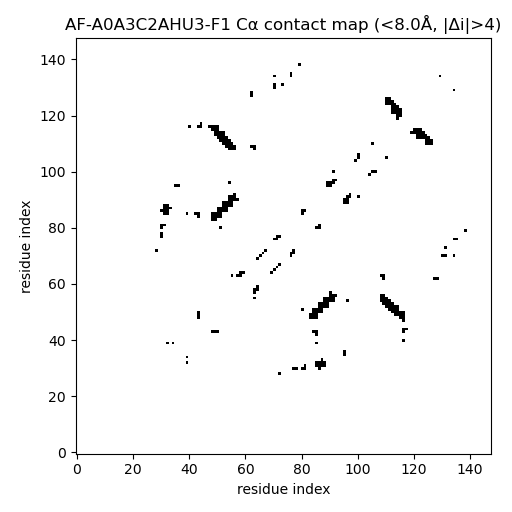 91.12 96 ILE A O 1
ATOM 822 N N . GLY A 1 97 ? 8.010 4.320 5.743 1.00 89.81 97 GLY A N 1
ATOM 823 C CA . GLY A 1 97 ? 8.815 3.220 5.199 1.00 89.81 97 GLY A CA 1
ATOM 824 C C . GLY A 1 97 ? 9.865 2.702 6.184 1.00 89.81 97 GLY A C 1
ATOM 825 O O . GLY A 1 97 ? 10.010 1.491 6.358 1.00 89.81 97 GLY A O 1
ATOM 826 N N . VAL A 1 98 ? 10.532 3.606 6.904 1.00 89.62 98 VAL A N 1
ATOM 827 C CA . VAL A 1 98 ? 11.502 3.271 7.954 1.00 89.62 98 VAL A CA 1
ATOM 828 C C . VAL A 1 98 ? 10.801 2.607 9.138 1.00 89.62 98 VAL A C 1
ATOM 830 O O . VAL A 1 98 ? 11.271 1.585 9.637 1.00 89.62 98 VAL A O 1
ATOM 833 N N . SER A 1 99 ? 9.659 3.143 9.581 1.00 87.00 99 SER A N 1
ATOM 834 C CA . SER A 1 99 ? 8.871 2.546 10.666 1.00 87.00 99 SER A CA 1
ATOM 835 C C . SER A 1 99 ? 8.401 1.132 10.309 1.00 87.00 99 SER A C 1
ATOM 837 O O . SER A 1 99 ? 8.604 0.206 11.095 1.00 87.00 99 SER A O 1
ATOM 839 N N . PHE A 1 100 ? 7.873 0.956 9.095 1.00 85.56 100 PHE A N 1
ATOM 840 C CA . PHE A 1 100 ? 7.454 -0.329 8.543 1.00 85.56 100 PHE A CA 1
ATOM 841 C C . PHE A 1 100 ? 8.610 -1.338 8.524 1.00 85.56 100 PHE A C 1
ATOM 843 O O . PHE A 1 100 ? 8.494 -2.425 9.089 1.00 85.56 100 PHE A O 1
ATOM 850 N N . SER A 1 101 ? 9.755 -0.954 7.951 1.00 83.94 101 SER A N 1
ATOM 851 C CA . SER A 1 101 ? 10.931 -1.830 7.823 1.00 83.94 101 SER A CA 1
ATOM 852 C C . SER A 1 101 ? 11.478 -2.255 9.191 1.00 83.94 101 SER A C 1
ATOM 854 O O . SER A 1 101 ? 11.831 -3.417 9.391 1.00 83.94 101 SER A O 1
ATOM 856 N N . ASN A 1 102 ? 11.483 -1.343 10.16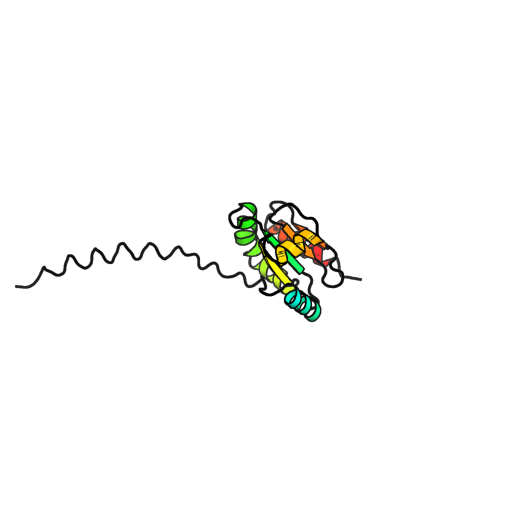8 1.00 83.44 102 ASN A N 1
ATOM 857 C CA . ASN A 1 102 ? 11.932 -1.632 11.531 1.00 83.44 102 ASN A CA 1
ATOM 858 C C . ASN A 1 102 ? 11.008 -2.608 12.272 1.00 83.44 102 ASN A C 1
ATOM 860 O O . ASN A 1 102 ? 11.488 -3.459 13.022 1.00 83.44 102 ASN A O 1
ATOM 864 N N . GLN A 1 103 ? 9.692 -2.471 12.099 1.00 79.06 103 GLN A N 1
ATOM 865 C CA . GLN A 1 103 ? 8.707 -3.293 12.807 1.00 79.06 103 GLN A CA 1
ATOM 866 C C . GLN A 1 103 ? 8.580 -4.690 12.203 1.00 79.06 103 GLN A C 1
ATOM 868 O O . GLN A 1 103 ? 8.485 -5.670 12.939 1.00 79.06 103 GLN A O 1
ATOM 873 N N . LEU A 1 104 ? 8.609 -4.776 10.875 1.00 73.44 104 LEU A N 1
ATOM 874 C CA . LEU A 1 104 ? 8.244 -5.988 10.145 1.00 73.44 1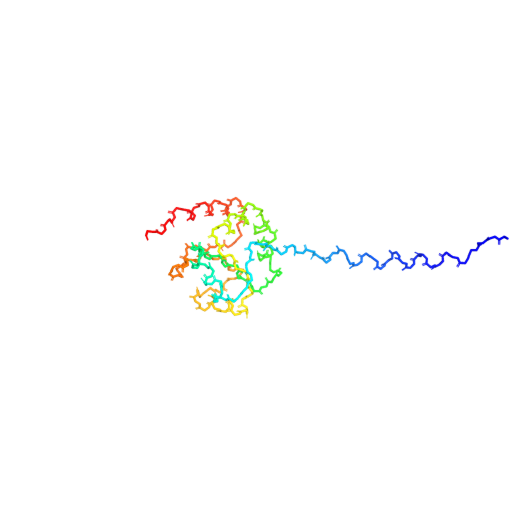04 LEU A CA 1
ATOM 875 C C . LEU A 1 104 ? 9.457 -6.750 9.606 1.00 73.44 104 LEU A C 1
ATOM 877 O O . LEU A 1 104 ? 9.305 -7.840 9.071 1.00 73.44 104 LEU A O 1
ATOM 881 N N . ARG A 1 105 ? 10.672 -6.202 9.775 1.00 73.94 105 ARG A N 1
ATOM 882 C CA . ARG A 1 105 ? 11.952 -6.815 9.368 1.00 73.94 105 ARG A CA 1
ATOM 883 C C . ARG A 1 105 ? 11.989 -7.264 7.901 1.00 73.94 105 ARG A C 1
ATOM 885 O O . ARG A 1 105 ? 12.750 -8.166 7.558 1.00 73.94 105 ARG A O 1
ATOM 892 N N . HIS A 1 106 ? 11.194 -6.632 7.042 1.00 70.38 106 HIS A N 1
ATOM 893 C CA . HIS A 1 106 ? 11.214 -6.889 5.607 1.00 70.38 106 HIS A CA 1
ATOM 894 C C . HIS A 1 106 ? 12.421 -6.221 4.954 1.00 70.38 106 HIS A C 1
ATOM 896 O O . HIS A 1 106 ? 12.720 -5.057 5.220 1.00 70.38 106 HIS A O 1
ATOM 902 N N . THR A 1 107 ? 13.086 -6.965 4.074 1.00 69.12 107 THR A N 1
ATOM 903 C CA . THR A 1 107 ? 14.261 -6.510 3.316 1.00 69.12 107 THR A CA 1
ATOM 904 C C . THR A 1 107 ? 14.054 -6.555 1.804 1.00 69.12 107 THR A C 1
ATOM 906 O O . THR A 1 107 ? 14.970 -6.221 1.062 1.00 69.12 107 THR A O 1
ATOM 909 N N . GLU A 1 108 ? 12.877 -6.984 1.343 1.00 83.81 108 GLU A N 1
ATOM 910 C CA . GLU A 1 108 ? 12.546 -7.114 -0.078 1.00 83.81 108 GLU A CA 1
ATOM 911 C C . GLU A 1 108 ? 11.495 -6.075 -0.478 1.00 83.81 108 GLU A C 1
ATOM 913 O O . GLU A 1 108 ? 10.511 -5.873 0.237 1.00 83.81 108 GLU A O 1
ATOM 918 N N . PHE A 1 109 ? 11.714 -5.421 -1.622 1.00 87.94 109 PHE A N 1
ATOM 919 C CA . PHE A 1 109 ? 10.846 -4.379 -2.164 1.00 87.94 109 PHE A CA 1
ATOM 920 C C . PHE A 1 109 ? 10.416 -4.706 -3.608 1.00 87.94 109 PHE A C 1
ATOM 922 O O . PHE A 1 109 ? 11.177 -5.350 -4.329 1.00 87.94 109 PHE A O 1
ATOM 929 N N . PRO A 1 110 ? 9.236 -4.233 -4.056 1.00 92.12 110 PRO A N 1
ATOM 930 C CA . PRO A 1 110 ? 8.195 -3.597 -3.250 1.00 92.12 110 PRO A CA 1
ATOM 931 C C . PRO A 1 110 ? 7.578 -4.558 -2.220 1.00 92.12 110 PRO A C 1
ATOM 933 O O . PRO A 1 110 ? 7.254 -5.700 -2.531 1.00 92.12 110 PRO A O 1
ATOM 936 N N . ALA A 1 111 ? 7.381 -4.066 -0.998 1.00 90.75 111 ALA A N 1
ATOM 937 C CA . ALA A 1 111 ? 6.728 -4.789 0.084 1.00 90.75 111 ALA A CA 1
ATOM 938 C C . ALA A 1 111 ? 5.241 -4.424 0.127 1.00 90.75 111 ALA A C 1
ATOM 940 O O . ALA A 1 111 ? 4.869 -3.246 0.142 1.00 90.75 111 ALA A O 1
ATOM 941 N N . MET A 1 112 ? 4.386 -5.440 0.162 1.00 91.88 112 MET A N 1
ATOM 942 C CA . MET A 1 112 ? 2.935 -5.286 0.144 1.00 91.88 112 MET A CA 1
ATOM 943 C C . MET A 1 112 ? 2.311 -6.114 1.249 1.00 91.88 112 MET A C 1
ATOM 945 O O . MET A 1 112 ? 2.309 -7.338 1.170 1.00 91.88 112 MET A O 1
ATOM 949 N N . MET A 1 113 ? 1.765 -5.455 2.263 1.00 89.81 113 MET A N 1
ATOM 950 C CA . MET A 1 113 ? 1.352 -6.141 3.483 1.00 89.81 113 MET A CA 1
ATOM 951 C C . MET A 1 113 ? 0.016 -5.643 4.009 1.00 89.81 113 MET A C 1
ATOM 953 O O . MET A 1 113 ? -0.255 -4.442 4.029 1.00 89.81 113 MET A O 1
ATOM 957 N N . PHE A 1 114 ? -0.787 -6.583 4.496 1.00 89.25 114 PHE A N 1
ATOM 958 C CA . PHE A 1 114 ? -2.018 -6.338 5.228 1.00 89.25 114 PHE A CA 1
ATOM 959 C C . PHE A 1 114 ? -1.767 -6.466 6.727 1.00 89.25 114 PHE A C 1
ATOM 961 O O . PHE A 1 114 ? -1.277 -7.497 7.190 1.00 89.25 114 PHE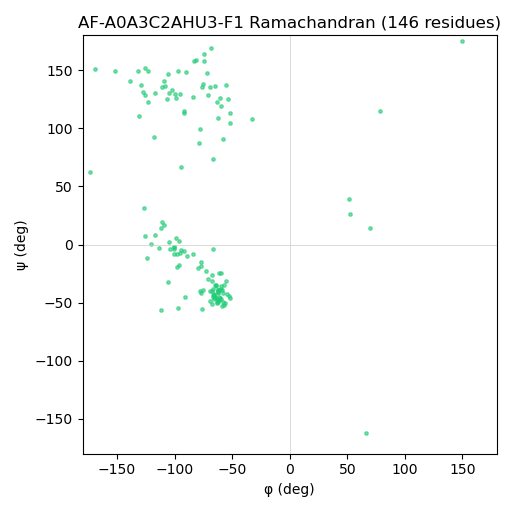 A O 1
ATOM 968 N N . VAL A 1 115 ? -2.130 -5.437 7.491 1.00 87.56 115 VAL A N 1
ATOM 969 C CA . VAL A 1 115 ? -1.854 -5.367 8.933 1.00 87.56 115 VAL A CA 1
ATOM 970 C C . VAL A 1 115 ? -3.135 -5.068 9.699 1.00 87.56 115 VAL A C 1
ATOM 972 O O . VAL A 1 115 ? -3.866 -4.136 9.367 1.00 87.56 115 VAL A O 1
ATOM 975 N N . GLY A 1 116 ? -3.404 -5.848 10.745 1.00 85.62 116 GLY A N 1
ATOM 976 C CA . GLY A 1 116 ? -4.602 -5.694 11.562 1.00 85.62 116 GLY A CA 1
ATOM 977 C C . GLY A 1 116 ? -4.554 -4.438 12.432 1.00 85.62 116 GLY A C 1
ATOM 978 O O . GLY A 1 116 ? -3.611 -4.261 13.204 1.00 85.62 116 GLY A O 1
ATOM 979 N N . TRP A 1 117 ? -5.586 -3.593 12.402 1.00 83.50 117 TRP A N 1
ATOM 980 C CA . TRP A 1 117 ? -5.548 -2.312 13.134 1.00 83.50 117 TRP A CA 1
ATOM 981 C C . TRP A 1 117 ? -5.548 -2.461 14.663 1.00 83.50 117 TRP A C 1
ATOM 983 O O . TRP A 1 117 ? -5.054 -1.588 15.373 1.00 83.50 117 TRP A O 1
ATOM 993 N N . LYS A 1 118 ? -6.106 -3.562 15.189 1.00 77.94 118 LYS A N 1
ATOM 994 C CA . LYS A 1 118 ? -6.251 -3.784 16.641 1.00 77.94 118 LYS A CA 1
ATOM 995 C C . LYS A 1 118 ? -4.949 -4.159 17.343 1.00 77.94 118 LYS A C 1
ATOM 997 O O . LYS A 1 118 ? -4.753 -3.782 18.493 1.00 77.94 118 LYS A O 1
ATOM 1002 N N . LYS A 1 119 ? -4.120 -4.977 16.694 1.00 75.19 119 LYS A N 1
ATOM 1003 C CA . LYS A 1 119 ? -2.922 -5.580 17.303 1.00 75.19 119 LYS A CA 1
ATOM 1004 C C . LYS A 1 119 ? -1.635 -5.280 16.541 1.00 75.19 119 LYS A C 1
ATOM 1006 O O . LYS A 1 119 ? -0.563 -5.518 17.080 1.00 75.19 119 LYS A O 1
ATOM 1011 N N . GLY A 1 120 ? -1.737 -4.743 15.324 1.00 72.62 120 GLY A N 1
ATOM 1012 C CA . GLY A 1 120 ? -0.592 -4.605 14.429 1.00 72.62 120 GLY A CA 1
ATOM 1013 C C . GLY A 1 120 ? -0.088 -5.948 13.897 1.00 72.62 120 GLY A C 1
ATOM 1014 O O . GLY A 1 120 ? 1.021 -6.007 13.382 1.00 72.62 120 GLY A O 1
ATOM 1015 N N . ASP A 1 121 ? -0.875 -7.019 14.039 1.00 78.88 121 ASP A N 1
ATOM 1016 C CA . ASP A 1 121 ? -0.496 -8.348 13.568 1.00 78.88 121 ASP A CA 1
ATOM 1017 C C . ASP A 1 121 ? -0.489 -8.365 12.034 1.00 78.88 121 ASP A C 1
ATOM 1019 O O . ASP A 1 121 ? -1.429 -7.879 11.391 1.00 78.88 121 ASP A O 1
ATOM 1023 N N . GLU A 1 122 ? 0.548 -8.960 11.450 1.00 80.75 122 GLU A N 1
ATOM 1024 C CA . GLU A 1 122 ? 0.584 -9.262 10.022 1.00 80.75 122 GLU A CA 1
ATOM 1025 C C . GLU A 1 122 ? -0.535 -10.255 9.687 1.00 80.75 122 GLU A C 1
ATOM 1027 O O . GLU A 1 122 ? -0.639 -11.345 10.258 1.00 80.75 122 GLU A O 1
ATOM 1032 N N . LEU A 1 123 ? -1.407 -9.865 8.760 1.00 78.06 123 LEU A N 1
ATOM 1033 C CA . LEU A 1 123 ? -2.499 -10.711 8.294 1.00 78.06 123 LEU A CA 1
ATOM 1034 C C . LEU A 1 123 ? -2.058 -11.540 7.093 1.00 78.06 123 LEU A C 1
ATOM 1036 O O . LEU A 1 123 ? -2.388 -12.728 7.013 1.00 78.06 123 LEU A O 1
ATOM 1040 N N . TYR A 1 124 ? -1.382 -10.879 6.152 1.00 79.44 124 TYR A N 1
ATOM 1041 C CA . TYR A 1 124 ? -1.023 -11.424 4.853 1.00 79.44 124 TYR A CA 1
ATOM 1042 C C . TYR A 1 124 ? -0.021 -10.520 4.117 1.00 79.44 124 TYR A C 1
ATOM 1044 O O . TYR A 1 124 ? -0.093 -9.298 4.255 1.00 79.44 124 TYR A O 1
ATOM 1052 N N . THR A 1 125 ? 0.819 -11.107 3.265 1.00 83.19 125 THR A N 1
ATOM 1053 C CA . THR A 1 125 ? 1.802 -10.400 2.430 1.00 83.19 125 THR A CA 1
ATOM 1054 C C . THR A 1 125 ? 1.663 -10.847 0.972 1.00 83.19 125 THR A C 1
ATOM 1056 O O . THR A 1 125 ? 1.448 -12.027 0.695 1.00 83.19 125 THR A O 1
ATOM 1059 N N . LEU A 1 126 ? 1.729 -9.898 0.031 1.00 81.56 126 LEU A N 1
ATOM 1060 C CA . LEU A 1 126 ? 1.757 -10.181 -1.407 1.00 81.56 126 LEU A CA 1
ATOM 1061 C C . LEU A 1 126 ? 3.213 -10.298 -1.854 1.00 81.56 126 LEU A C 1
ATOM 1063 O O . LEU A 1 126 ? 3.940 -9.305 -1.860 1.00 81.56 126 LEU A O 1
ATOM 1067 N N . GLU A 1 127 ? 3.617 -11.500 -2.252 1.00 83.31 127 GLU A N 1
ATOM 1068 C CA . GLU A 1 127 ? 4.978 -11.782 -2.704 1.00 83.31 127 GLU A CA 1
ATOM 1069 C C . GLU A 1 127 ? 5.029 -12.039 -4.211 1.00 83.31 127 GLU A C 1
ATOM 1071 O O . GLU A 1 127 ? 4.164 -12.701 -4.792 1.00 83.31 127 GLU A O 1
ATOM 1076 N N . GLY A 1 128 ? 6.086 -11.529 -4.844 1.00 85.75 128 GLY A N 1
ATOM 1077 C CA . GLY A 1 128 ? 6.339 -11.718 -6.266 1.00 85.75 128 GLY A CA 1
ATOM 1078 C C . GLY A 1 128 ? 5.304 -11.047 -7.167 1.00 85.75 128 GLY A C 1
ATOM 1079 O O . GLY A 1 128 ? 4.583 -10.130 -6.774 1.00 85.75 128 GLY A O 1
ATOM 1080 N N . ARG A 1 129 ? 5.258 -11.480 -8.428 1.00 90.31 129 ARG A N 1
ATOM 1081 C CA . ARG A 1 129 ? 4.333 -10.951 -9.433 1.00 90.31 129 ARG A CA 1
ATOM 1082 C C . ARG A 1 129 ? 3.048 -11.773 -9.445 1.00 90.31 129 ARG A C 1
ATOM 1084 O O . ARG A 1 129 ? 3.074 -12.935 -9.840 1.00 90.31 129 ARG A O 1
ATOM 1091 N N . LEU A 1 130 ? 1.942 -11.143 -9.066 1.00 91.50 130 LEU A N 1
ATOM 1092 C CA . LEU A 1 130 ? 0.606 -11.729 -9.128 1.00 91.50 130 LEU A CA 1
ATOM 1093 C C . LEU A 1 130 ? -0.196 -11.133 -10.283 1.00 91.50 130 LEU A C 1
ATOM 1095 O O . LEU A 1 130 ? -0.069 -9.954 -10.614 1.00 91.50 130 LEU A O 1
ATOM 1099 N N . GLU A 1 131 ? -1.047 -11.948 -10.885 1.00 94.06 131 GLU A N 1
ATOM 1100 C CA . GLU A 1 131 ? -2.033 -11.498 -11.864 1.00 94.06 131 GLU A CA 1
ATOM 1101 C C . GLU A 1 131 ? -3.275 -10.927 -11.162 1.00 94.06 131 GLU A C 1
ATOM 1103 O O . GLU A 1 131 ? -3.555 -11.244 -10.004 1.00 94.06 131 GLU A O 1
ATOM 1108 N N . ILE A 1 132 ? -4.049 -10.097 -11.867 1.00 91.94 132 ILE A N 1
ATOM 1109 C CA . ILE A 1 132 ? -5.243 -9.421 -11.319 1.00 91.94 132 ILE A CA 1
ATOM 1110 C C . ILE A 1 132 ? -6.200 -10.417 -10.648 1.00 91.94 132 ILE A C 1
ATOM 1112 O O . ILE A 1 132 ? -6.635 -10.183 -9.522 1.00 91.94 132 ILE A O 1
ATOM 1116 N N . ASP A 1 133 ? -6.480 -11.543 -11.305 1.00 93.44 133 ASP A N 1
ATOM 1117 C CA . ASP A 1 133 ? -7.404 -12.561 -10.796 1.00 93.44 133 ASP A CA 1
ATOM 1118 C C . ASP A 1 133 ? -6.888 -13.215 -9.507 1.00 93.44 133 ASP A C 1
ATOM 1120 O O . ASP A 1 133 ? -7.665 -13.499 -8.598 1.00 93.44 133 ASP A O 1
ATOM 1124 N N . GLN A 1 134 ? -5.568 -13.399 -9.386 1.00 91.31 134 GLN A N 1
ATOM 1125 C CA . GLN A 1 134 ? -4.949 -13.945 -8.177 1.00 91.31 134 GLN A CA 1
ATOM 1126 C C . GLN A 1 134 ? -5.050 -12.959 -7.014 1.00 91.31 134 GLN A C 1
ATOM 1128 O O . GLN A 1 134 ? -5.313 -13.364 -5.885 1.00 91.31 134 GLN A O 1
ATOM 1133 N N . VAL A 1 135 ? -4.867 -11.662 -7.280 1.00 90.88 135 VAL A N 1
ATOM 1134 C CA . VAL A 1 135 ? -5.028 -10.620 -6.258 1.00 90.88 135 VAL A CA 1
ATOM 1135 C C . VAL A 1 135 ? -6.484 -10.543 -5.799 1.00 90.88 135 VAL A C 1
ATOM 1137 O O . VAL A 1 135 ? -6.736 -10.469 -4.601 1.00 90.88 135 VAL A O 1
ATOM 1140 N N . LEU A 1 136 ? -7.447 -10.615 -6.721 1.00 90.19 136 LEU A N 1
ATOM 1141 C CA . LEU A 1 136 ? -8.873 -10.629 -6.382 1.00 90.19 136 LEU A CA 1
ATOM 1142 C C . LEU A 1 136 ? -9.254 -11.849 -5.530 1.00 90.19 136 LEU A C 1
ATOM 1144 O O . LEU A 1 136 ? -9.864 -11.675 -4.477 1.00 90.19 136 LEU A O 1
ATOM 1148 N N . ASP A 1 137 ? -8.828 -13.054 -5.920 1.00 88.44 137 ASP A N 1
ATOM 1149 C CA . ASP A 1 137 ? -9.041 -14.285 -5.139 1.00 88.44 137 ASP A CA 1
ATOM 1150 C C . ASP A 1 137 ? -8.418 -14.179 -3.734 1.00 88.44 137 ASP A C 1
ATOM 1152 O O . ASP A 1 137 ? -9.015 -14.578 -2.733 1.00 88.44 137 ASP A O 1
ATOM 1156 N N . GLN A 1 138 ? -7.239 -13.564 -3.613 1.00 84.62 138 GLN A N 1
ATOM 1157 C CA . GLN A 1 138 ? -6.633 -13.317 -2.305 1.00 84.62 138 GLN A CA 1
ATOM 1158 C C . GLN A 1 138 ? -7.436 -12.319 -1.464 1.00 84.62 138 GLN A C 1
ATOM 1160 O O . GLN A 1 138 ? -7.663 -12.580 -0.281 1.00 84.62 138 GLN A O 1
ATOM 1165 N N . LEU A 1 139 ? -7.922 -11.221 -2.049 1.00 85.06 139 LEU A N 1
ATOM 1166 C CA . LEU A 1 139 ? -8.756 -10.248 -1.338 1.00 85.06 139 LEU A CA 1
ATOM 1167 C C . LEU A 1 139 ? -10.068 -10.864 -0.841 1.00 85.06 139 LEU A C 1
ATOM 1169 O O . LEU A 1 139 ? -10.477 -10.583 0.290 1.00 85.06 139 LEU A O 1
ATOM 1173 N N . GLU A 1 140 ? -10.695 -11.740 -1.623 1.00 84.12 140 GLU A N 1
ATOM 1174 C CA . GLU A 1 140 ? -11.876 -12.501 -1.197 1.00 84.12 140 GLU A CA 1
ATOM 1175 C C . GLU A 1 140 ? -11.556 -13.413 -0.002 1.00 84.12 140 GLU A C 1
ATOM 1177 O O . GLU A 1 140 ? -12.289 -13.442 0.985 1.00 84.12 140 GLU A O 1
ATOM 1182 N N . ARG A 1 141 ? -10.403 -14.091 0.002 1.00 76.88 141 ARG A N 1
ATOM 1183 C CA . ARG A 1 141 ? -10.010 -14.980 1.114 1.00 76.88 141 ARG A CA 1
ATOM 1184 C C . ARG A 1 141 ? -9.717 -14.254 2.420 1.00 76.88 141 ARG A C 1
ATOM 1186 O O . ARG A 1 141 ? -9.977 -14.815 3.488 1.00 76.88 141 ARG A O 1
ATOM 1193 N N . VAL A 1 142 ? -9.220 -13.015 2.370 1.00 67.69 142 VAL A N 1
ATOM 1194 C CA . VAL A 1 142 ? -9.026 -12.201 3.585 1.00 67.69 142 VAL A CA 1
ATOM 1195 C C . VAL A 1 142 ? -10.362 -11.987 4.320 1.00 67.69 142 VAL A C 1
ATOM 1197 O O . VAL A 1 142 ? -10.374 -11.824 5.537 1.00 67.69 142 VAL A O 1
ATOM 1200 N N . GLU A 1 143 ? -11.507 -12.057 3.628 1.00 54.97 143 GLU A N 1
ATOM 1201 C CA . GLU A 1 143 ? -12.848 -11.964 4.232 1.00 54.97 143 GLU A CA 1
ATOM 1202 C C . GLU A 1 143 ? -13.149 -13.092 5.243 1.00 54.97 143 GLU A C 1
ATOM 1204 O O . GLU A 1 143 ? -13.924 -12.899 6.181 1.00 54.97 143 GLU A O 1
ATOM 1209 N N . TYR A 1 144 ? -12.490 -14.253 5.132 1.00 46.44 144 TYR A N 1
ATOM 1210 C CA . TYR A 1 144 ? -12.764 -15.399 6.007 1.00 46.44 144 TYR A CA 1
ATOM 1211 C C . TYR A 1 144 ? -12.163 -15.262 7.417 1.00 46.44 144 TYR A C 1
ATOM 1213 O O . TYR A 1 144 ? -12.570 -15.967 8.344 1.00 46.44 144 TYR A O 1
ATOM 1221 N N . ARG A 1 145 ? -11.223 -14.331 7.630 1.00 47.16 145 ARG A N 1
ATOM 1222 C CA . ARG A 1 145 ? -10.691 -14.022 8.965 1.00 47.16 145 ARG A CA 1
ATOM 1223 C C . ARG A 1 145 ? -11.448 -12.846 9.578 1.00 47.16 145 ARG A C 1
ATOM 1225 O O . ARG A 1 145 ? -10.876 -11.793 9.832 1.00 47.16 145 ARG A O 1
ATOM 1232 N N . LYS A 1 146 ? -12.738 -13.036 9.882 1.00 35.38 146 LYS A N 1
ATOM 1233 C CA . LYS A 1 146 ? -13.394 -12.193 10.894 1.00 35.38 146 LYS A CA 1
ATOM 1234 C C . LYS A 1 146 ? -12.549 -12.268 12.174 1.00 35.38 146 LYS A C 1
ATOM 1236 O O . LYS A 1 146 ? -12.315 -13.386 12.648 1.00 35.38 146 LYS A O 1
ATOM 1241 N N . PRO A 1 147 ? -12.094 -11.140 12.743 1.00 38.41 147 PRO A N 1
ATOM 1242 C CA . PRO A 1 147 ? -11.490 -11.165 14.063 1.00 38.41 147 PRO A CA 1
ATOM 1243 C C . PRO A 1 147 ? -12.540 -11.718 15.032 1.00 38.41 147 PRO A C 1
ATOM 1245 O O . PRO A 1 147 ? -13.647 -11.183 15.119 1.00 38.41 147 PRO A O 1
ATOM 1248 N N . ARG A 1 148 ? -12.216 -12.842 15.676 1.00 37.09 148 ARG A N 1
ATOM 1249 C CA . ARG A 1 148 ? -12.952 -13.317 16.851 1.00 37.09 148 ARG A CA 1
ATOM 1250 C C . ARG A 1 148 ? -12.793 -12.322 17.993 1.00 37.09 148 ARG A C 1
ATOM 1252 O O . ARG A 1 148 ? -11.687 -11.743 18.111 1.00 37.09 148 ARG A O 1
#

Radius of gyration: 22.18 Å; Cα contacts (8 Å, |Δi|>4): 165; chains: 1; bounding box: 28×60×72 Å

Foldseek 3Di:
DDDDPPPPPPVVVPPPVPVPDPPDPPVPLPLADDDDPVVLLVVCVVLVAWAKEFEAADCPPPQNCCCSVPQCPPPVNSVLSSVHHNYHYDYCPDPVNVVCCVVVVDDDPRWIFIARSPPRDTQDTDDDDDDNVRSVVVSVVSVVCDPD

Solvent-accessible surface area (backbone atoms only — not comparable to full-atom values): 8977 Å² total; per-residue (Å²): 137,81,88,84,90,76,74,78,74,64,74,71,67,73,76,74,74,77,82,76,77,79,75,72,80,72,73,75,61,81,43,50,56,87,76,54,70,66,60,49,49,55,47,21,63,75,68,74,20,29,35,31,41,43,31,29,76,53,80,80,38,71,65,38,39,45,42,55,69,53,47,56,57,31,66,68,54,27,49,58,45,43,76,51,26,50,28,36,66,40,43,38,88,36,76,63,19,45,52,48,35,71,74,67,70,60,87,66,72,54,35,35,39,32,31,36,64,89,78,65,46,81,74,49,70,62,75,83,91,72,53,68,69,57,52,51,55,50,59,58,55,59,65,74,66,66,84,126

Secondary structure (DSSP, 8-state):
----SSSSSSSSSSSSSSSSS-S------TTBPPS-HHHHHHHHHHHT-EEEEEEES-SS-HHHHHIIIIITT-HHHHHHHHHHEEEEEEETTSHHHHHHHHHH---SSSEEEEE-TTT--EEEEE-S---HHHHHHHHHHHTT----

Mean predicted aligned error: 11.23 Å

pLDDT: mean 78.32, std 19.5, range [35.38, 94.5]

Nearest PDB structures (foldseek):
  2dlx-assembly1_A  TM=8.852E-01  e=7.348E-08  Homo sapiens
  2lst-assembly1_A  TM=8.258E-01  e=2.974E-06  Thermus thermophilus HB27
  1vrs-assembly3_F  TM=7.507E-01  e=3.284E-04  Escherichia coli str. K-12 substr. W3110
  6dnl-assembly1_A  TM=7.662E-01  e=7.902E-04  Neisseria meningitidis
  6dnu-assembly1_A  TM=7.282E-01  e=6.971E-04  Neisseria meningitidis alpha14

Sequence (148 aa):
MIRNFRFYAVLLFFIWSFSAHSFAQRSKNRMFRDGTLKELNELAIKQEKDFFFFIWEDEDDALTVYYRDTILSNRQISNQMKDRFICVSAQSTSEIGVSFSNQLRHTEFPAMMFVGWKKGDELYTLEGRLEIDQVLDQLERVEYRKPR